Protein AF-A0A835PA91-F1 (afdb_monomer_lite)

InterPro domains:
  IPR025774 Picrinine-N-methytransferase-like [PS51581] (1-101)
  IPR029063 S-adenosyl-L-methionine-dependent methyltransferase superfamily [G3DSA:3.40.50.150] (9-99)
  IPR029063 S-adenosyl-L-methionine-dependent methyltransferase superfamily [SSF53335] (16-96)

Structure (mmCIF, N/CA/C/O backbone):
data_AF-A0A835PA91-F1
#
_entry.id   AF-A0A835PA91-F1
#
loop_
_atom_site.group_PDB
_atom_site.id
_atom_site.type_symbol
_atom_site.label_atom_id
_atom_site.label_alt_id
_atom_site.label_comp_id
_atom_site.label_asym_id
_atom_site.label_entity_id
_atom_site.label_seq_id
_atom_site.pdbx_PDB_ins_code
_atom_site.Cartn_x
_atom_site.Cartn_y
_atom_site.Cartn_z
_atom_site.occupancy
_atom_site.B_iso_or_equiv
_atom_site.auth_seq_id
_atom_site.auth_comp_id
_atom_site.auth_asym_id
_atom_site.auth_atom_id
_atom_site.pdbx_PDB_model_num
ATOM 1 N N . MET A 1 1 ? -21.878 -9.723 -39.344 1.00 37.56 1 MET A N 1
ATOM 2 C CA . MET A 1 1 ? -21.326 -8.740 -38.394 1.00 37.56 1 MET A CA 1
ATOM 3 C C . MET A 1 1 ? -20.934 -9.521 -37.154 1.00 37.56 1 MET A C 1
ATOM 5 O O . MET A 1 1 ? -21.771 -9.783 -36.303 1.00 37.56 1 MET A O 1
ATOM 9 N N . SER A 1 2 ? -19.718 -10.056 -37.177 1.00 42.12 2 SER A N 1
ATOM 10 C CA . SER A 1 2 ? -19.155 -10.921 -36.143 1.00 42.12 2 SER A CA 1
ATOM 11 C C . SER A 1 2 ? -18.629 -10.028 -35.028 1.00 42.12 2 SER A C 1
ATOM 13 O O . SER A 1 2 ? -17.826 -9.136 -35.285 1.00 42.12 2 SER A O 1
ATOM 15 N N . THR A 1 3 ? -19.110 -10.228 -33.809 1.00 46.56 3 THR A N 1
ATOM 16 C CA . THR A 1 3 ? -18.521 -9.632 -32.612 1.00 46.56 3 THR A CA 1
ATOM 17 C C . THR A 1 3 ? -17.212 -10.364 -32.328 1.00 46.56 3 THR A C 1
ATOM 19 O O . THR A 1 3 ? -17.227 -11.433 -31.720 1.00 46.56 3 THR A O 1
ATOM 22 N N . GLU A 1 4 ? -16.098 -9.840 -32.838 1.00 50.97 4 GLU A N 1
ATOM 23 C CA . GLU A 1 4 ? -14.770 -10.306 -32.441 1.00 50.97 4 GLU A CA 1
ATOM 24 C C . GLU A 1 4 ? -14.532 -9.985 -30.963 1.00 50.97 4 GLU A C 1
ATOM 26 O O . GLU A 1 4 ? -14.833 -8.904 -30.456 1.00 50.97 4 GLU A O 1
ATOM 31 N N . THR A 1 5 ? -14.041 -10.998 -30.267 1.00 54.34 5 THR A N 1
ATOM 32 C CA . THR A 1 5 ? -13.764 -11.060 -28.838 1.00 54.34 5 THR A CA 1
ATOM 33 C C . THR A 1 5 ? -12.558 -10.189 -28.492 1.00 54.34 5 THR A C 1
ATOM 35 O O . THR A 1 5 ? -11.425 -10.659 -28.488 1.00 54.34 5 THR A O 1
ATOM 38 N N . VAL A 1 6 ? -12.802 -8.914 -28.187 1.00 53.59 6 VAL A N 1
ATOM 39 C CA . VAL A 1 6 ? -11.778 -7.942 -27.744 1.00 53.59 6 VAL A CA 1
ATOM 40 C C . VAL A 1 6 ? -11.150 -8.319 -26.384 1.00 53.59 6 VAL A C 1
ATOM 42 O O . VAL A 1 6 ? -10.064 -7.859 -26.051 1.00 53.59 6 VAL A O 1
ATOM 45 N N . ASP A 1 7 ? -11.798 -9.190 -25.609 1.00 56.47 7 ASP A N 1
ATOM 46 C CA . ASP A 1 7 ? -11.429 -9.502 -24.219 1.00 56.47 7 ASP A CA 1
ATOM 47 C C . ASP A 1 7 ? -10.257 -10.502 -24.081 1.00 56.47 7 ASP A C 1
ATOM 49 O O . ASP A 1 7 ? -9.465 -10.411 -23.149 1.00 56.47 7 ASP A O 1
ATOM 53 N N . GLY A 1 8 ? -10.086 -11.432 -25.030 1.00 52.50 8 GLY A N 1
ATOM 54 C CA . GLY A 1 8 ? -9.035 -12.462 -24.948 1.00 52.50 8 GLY A CA 1
ATOM 55 C C . GLY A 1 8 ? -7.620 -11.888 -25.064 1.00 52.50 8 GLY A C 1
ATOM 56 O O . GLY A 1 8 ? -6.796 -12.070 -24.172 1.00 52.50 8 GLY A O 1
ATOM 57 N N . GLY A 1 9 ? -7.375 -11.099 -26.114 1.00 65.56 9 GLY A N 1
ATOM 58 C CA . GLY 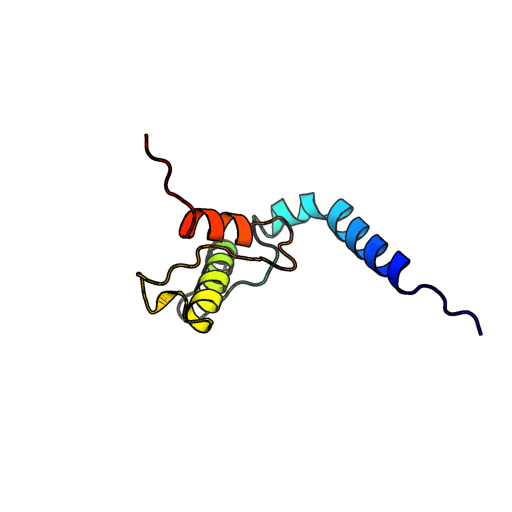A 1 9 ? -6.043 -10.555 -26.399 1.00 65.56 9 GLY A CA 1
ATOM 59 C C . GLY A 1 9 ? -5.585 -9.449 -25.442 1.00 65.56 9 GLY A C 1
ATOM 60 O O . GLY A 1 9 ? -4.386 -9.256 -25.260 1.00 65.56 9 GLY A O 1
ATOM 61 N N . LEU A 1 10 ? -6.513 -8.729 -24.799 1.00 69.62 10 LEU A N 1
ATOM 62 C CA . LEU A 1 10 ? -6.162 -7.721 -23.793 1.00 69.62 10 LEU A CA 1
ATOM 63 C C . LEU A 1 10 ? -5.650 -8.384 -22.509 1.00 69.62 10 LEU A C 1
ATOM 65 O O . LEU A 1 10 ? -4.621 -7.979 -21.975 1.00 69.62 10 LEU A O 1
ATOM 69 N N . ASN A 1 11 ? -6.359 -9.407 -22.027 1.00 69.81 11 ASN A N 1
ATOM 70 C CA . ASN A 1 11 ? -5.982 -10.127 -20.813 1.00 69.81 11 ASN A CA 1
ATOM 71 C C . ASN A 1 11 ? -4.675 -10.909 -21.009 1.00 69.81 11 ASN A C 1
ATOM 73 O O . ASN A 1 11 ? -3.824 -10.896 -20.122 1.00 69.81 11 ASN A O 1
ATOM 77 N N . GLU A 1 12 ? -4.485 -11.521 -22.182 1.00 67.44 12 GLU A N 1
ATOM 78 C CA . GLU A 1 12 ? -3.239 -12.204 -22.554 1.00 67.44 12 GLU A CA 1
ATOM 79 C C . GLU A 1 12 ? -2.056 -11.230 -22.642 1.00 67.44 12 GLU A C 1
ATOM 81 O O . GLU A 1 12 ? -1.016 -11.486 -22.043 1.00 67.44 12 GLU A O 1
ATOM 86 N N . GLY A 1 13 ? -2.230 -10.064 -23.275 1.00 66.38 13 GLY A N 1
ATOM 87 C CA . GLY A 1 13 ? -1.175 -9.047 -23.344 1.00 66.38 13 GLY A CA 1
ATOM 88 C C . GLY A 1 13 ? -0.820 -8.433 -21.984 1.00 66.38 13 GLY A C 1
ATOM 89 O O . GLY A 1 13 ? 0.341 -8.113 -21.732 1.00 66.38 13 GLY A O 1
ATOM 90 N N . ILE A 1 14 ? -1.798 -8.292 -21.079 1.00 65.50 14 ILE A N 1
ATOM 91 C CA . ILE A 1 14 ? -1.533 -7.897 -19.688 1.00 65.50 14 ILE A CA 1
ATOM 92 C C . ILE A 1 14 ? -0.715 -8.989 -18.988 1.00 65.50 14 ILE A C 1
ATOM 94 O O . ILE A 1 14 ? 0.275 -8.668 -18.336 1.00 65.50 14 ILE A O 1
ATOM 98 N N . ALA A 1 15 ? -1.096 -10.261 -19.130 1.00 68.88 15 ALA A N 1
ATOM 99 C CA . ALA A 1 15 ? -0.406 -11.378 -18.490 1.00 68.88 15 ALA A CA 1
ATOM 100 C C . ALA A 1 15 ? 1.053 -11.507 -18.956 1.00 68.88 15 ALA A C 1
ATOM 102 O O . ALA A 1 15 ? 1.949 -11.503 -18.114 1.00 68.88 15 ALA A O 1
ATOM 103 N N . GLU A 1 16 ? 1.304 -11.514 -20.270 1.00 69.19 16 GLU A N 1
ATOM 104 C CA . GLU A 1 16 ? 2.664 -11.580 -20.826 1.00 69.19 16 GLU A CA 1
ATOM 105 C C . GLU A 1 16 ? 3.533 -10.406 -20.358 1.00 69.19 16 GLU A C 1
ATOM 107 O O . GLU A 1 16 ? 4.685 -10.601 -19.969 1.00 69.19 16 GLU A O 1
ATOM 112 N N . PHE A 1 17 ? 2.974 -9.190 -20.307 1.00 63.06 17 PHE A N 1
ATOM 113 C CA . PHE A 1 17 ? 3.702 -8.026 -19.807 1.00 63.06 17 PHE A CA 1
ATOM 114 C C . PHE A 1 17 ? 4.155 -8.207 -18.352 1.00 63.06 17 PHE A C 1
ATOM 116 O O . PHE A 1 17 ? 5.296 -7.878 -18.038 1.00 63.06 17 PHE A O 1
ATOM 123 N N . TYR A 1 18 ? 3.313 -8.734 -17.456 1.00 58.12 18 TYR A N 1
ATOM 124 C CA . TYR A 1 18 ? 3.710 -8.991 -16.064 1.00 58.12 18 TYR A CA 1
ATOM 125 C C . TYR A 1 18 ? 4.695 -10.167 -15.941 1.00 58.12 18 TYR A C 1
ATOM 127 O O . TYR A 1 18 ? 5.655 -10.068 -15.169 1.00 58.12 18 TYR A O 1
ATOM 135 N N . ASP A 1 19 ? 4.497 -11.238 -16.713 1.00 63.38 19 ASP A N 1
ATOM 136 C CA . ASP A 1 19 ? 5.332 -12.442 -16.666 1.00 63.38 19 ASP A CA 1
ATOM 137 C C . ASP A 1 19 ? 6.768 -12.165 -17.132 1.00 63.38 19 ASP A C 1
ATOM 139 O O . ASP A 1 19 ? 7.720 -12.556 -16.455 1.00 63.38 19 ASP A O 1
ATOM 143 N N . GLU A 1 20 ? 6.955 -11.428 -18.230 1.00 62.72 20 GLU A N 1
ATOM 144 C CA . GLU A 1 20 ? 8.295 -11.162 -18.772 1.00 62.72 20 GLU A CA 1
ATOM 145 C C . GLU A 1 20 ? 9.083 -10.119 -17.973 1.00 62.72 20 GLU A C 1
ATOM 147 O O . GLU A 1 20 ? 10.316 -10.130 -17.957 1.00 62.72 20 GLU A O 1
ATOM 152 N N . SER A 1 21 ? 8.387 -9.187 -17.321 1.00 57.56 21 SER A N 1
ATOM 153 C CA . SER A 1 21 ? 9.021 -7.976 -16.804 1.00 57.56 21 SER A CA 1
ATOM 154 C C . SER A 1 21 ? 9.161 -7.939 -15.277 1.00 57.56 21 SER A C 1
ATOM 156 O O . SER A 1 21 ? 9.999 -7.195 -14.758 1.00 57.56 21 SER A O 1
ATOM 158 N N . SER A 1 22 ? 8.414 -8.775 -14.544 1.00 56.91 22 SER A N 1
ATOM 159 C CA . SER A 1 22 ? 8.375 -8.815 -13.070 1.00 56.91 22 SER A CA 1
ATOM 160 C C . SER A 1 22 ? 9.757 -8.878 -12.403 1.00 56.91 22 SER A C 1
ATOM 162 O O . SER A 1 22 ? 10.021 -8.101 -11.487 1.00 56.91 22 SER A O 1
ATOM 164 N N . GLY A 1 23 ? 10.680 -9.709 -12.900 1.00 59.12 23 GLY A N 1
ATOM 165 C CA . GLY A 1 23 ? 12.027 -9.840 -12.322 1.00 59.12 23 GLY A CA 1
ATOM 166 C C . GLY A 1 23 ? 12.915 -8.594 -12.481 1.00 59.12 23 GLY A C 1
ATOM 167 O O . GLY A 1 23 ? 13.712 -8.276 -11.598 1.00 59.12 23 GLY A O 1
ATOM 168 N N . VAL A 1 24 ? 12.765 -7.848 -13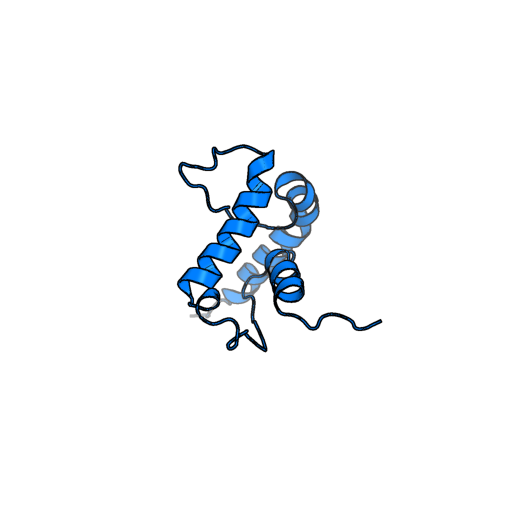.580 1.00 55.69 24 VAL A N 1
ATOM 169 C CA . VAL A 1 24 ? 13.473 -6.570 -13.793 1.00 55.69 24 VAL A CA 1
ATOM 170 C C . VAL A 1 24 ? 12.809 -5.446 -12.990 1.00 55.69 24 VAL A C 1
ATOM 172 O O . VAL A 1 24 ? 13.505 -4.593 -12.434 1.00 55.69 24 VAL A O 1
ATOM 175 N N . TRP A 1 25 ? 11.480 -5.456 -12.863 1.00 53.62 25 TRP A N 1
ATOM 176 C CA . TRP A 1 25 ? 10.756 -4.457 -12.075 1.00 53.62 25 TRP A CA 1
ATOM 177 C C . TRP A 1 25 ? 10.981 -4.596 -10.570 1.00 53.62 25 TRP A C 1
ATOM 179 O O . TRP A 1 25 ? 11.129 -3.575 -9.902 1.00 53.62 25 TRP A O 1
ATOM 189 N N . GLU A 1 26 ? 11.110 -5.809 -10.031 1.00 56.38 26 GLU A N 1
ATOM 190 C CA . GLU A 1 26 ? 11.499 -6.011 -8.626 1.00 56.38 26 GLU A CA 1
ATOM 191 C C . GLU A 1 26 ? 12.870 -5.387 -8.318 1.00 56.38 26 GLU A C 1
ATOM 193 O O . GLU A 1 26 ? 13.064 -4.773 -7.264 1.00 56.38 26 GLU A O 1
ATOM 198 N N . TYR A 1 27 ? 13.814 -5.484 -9.260 1.00 53.50 27 TYR A N 1
ATOM 199 C CA . TYR A 1 27 ? 15.156 -4.922 -9.111 1.00 53.50 27 TYR A CA 1
ATOM 200 C C . TYR A 1 27 ? 15.177 -3.385 -9.206 1.00 53.50 27 TYR A C 1
ATOM 202 O O . TYR A 1 27 ? 15.896 -2.739 -8.441 1.00 53.50 27 TYR A O 1
ATOM 210 N N . ILE A 1 28 ? 14.385 -2.787 -10.110 1.00 53.66 28 ILE A N 1
ATOM 211 C CA . ILE A 1 28 ? 14.402 -1.334 -10.378 1.00 53.66 28 ILE A CA 1
ATOM 212 C C . ILE A 1 28 ? 13.402 -0.553 -9.503 1.00 53.66 28 ILE A C 1
ATOM 214 O O . ILE A 1 28 ? 13.747 0.518 -9.003 1.00 53.66 28 ILE A O 1
ATOM 218 N N . TRP A 1 29 ? 12.181 -1.056 -9.300 1.00 54.09 29 TRP A N 1
ATOM 219 C CA . TRP A 1 29 ? 11.094 -0.362 -8.583 1.00 54.09 29 TRP A CA 1
ATOM 220 C C . TRP A 1 29 ? 10.900 -0.848 -7.137 1.00 54.09 29 TRP A C 1
ATOM 222 O O . TRP A 1 29 ? 10.292 -0.146 -6.329 1.00 54.09 29 TRP A O 1
ATOM 232 N N . GLY A 1 30 ? 11.478 -1.994 -6.760 1.00 61.00 30 GLY A N 1
ATOM 233 C CA . GLY A 1 30 ? 11.282 -2.601 -5.440 1.00 61.00 30 GLY A CA 1
ATOM 234 C C . GLY A 1 30 ? 9.898 -3.240 -5.289 1.00 61.00 30 GLY A C 1
ATOM 235 O O . GLY A 1 30 ? 9.262 -3.602 -6.270 1.00 61.00 30 GLY A O 1
ATOM 236 N N . ASP A 1 31 ? 9.417 -3.381 -4.052 1.00 60.69 31 ASP A N 1
ATOM 237 C CA . ASP A 1 31 ? 8.182 -4.115 -3.726 1.00 60.69 31 ASP A CA 1
ATOM 238 C C . ASP A 1 31 ? 6.885 -3.521 -4.308 1.00 60.69 31 ASP A C 1
ATOM 240 O O . ASP A 1 31 ? 5.848 -4.187 -4.296 1.00 60.69 31 ASP A O 1
ATOM 244 N N . HIS A 1 32 ? 6.909 -2.274 -4.780 1.00 60.78 32 HIS A N 1
ATOM 245 C CA . HIS A 1 32 ? 5.726 -1.531 -5.201 1.00 60.78 32 HIS A CA 1
ATOM 246 C C . HIS A 1 32 ? 5.865 -1.092 -6.662 1.00 60.78 32 HIS A C 1
ATOM 248 O O . HIS A 1 32 ? 6.839 -0.447 -7.036 1.00 60.78 32 HIS A O 1
ATOM 254 N N . MET A 1 33 ? 4.862 -1.388 -7.490 1.00 64.44 33 MET A N 1
ATOM 255 C CA . MET A 1 33 ? 4.821 -0.968 -8.898 1.00 64.44 33 MET A CA 1
ATOM 256 C C . MET A 1 33 ? 3.857 0.207 -9.103 1.00 64.44 33 MET A C 1
ATOM 258 O O . MET A 1 33 ? 2.930 0.148 -9.902 1.00 64.44 33 MET A O 1
ATOM 262 N N . HIS A 1 34 ? 4.037 1.272 -8.320 1.00 76.81 34 HIS A N 1
ATOM 263 C CA . HIS A 1 34 ? 3.282 2.519 -8.450 1.00 76.81 34 HIS A CA 1
ATOM 264 C C . HIS A 1 34 ? 4.157 3.727 -8.098 1.00 76.81 34 HIS A C 1
ATOM 266 O O . HIS A 1 34 ? 5.196 3.590 -7.447 1.00 76.81 34 HIS A O 1
ATOM 272 N N . HIS A 1 35 ? 3.743 4.924 -8.524 1.00 82.19 35 HIS A N 1
ATOM 273 C CA . HIS A 1 35 ? 4.429 6.159 -8.148 1.00 82.19 35 HIS A CA 1
ATOM 274 C C . HIS A 1 35 ? 4.364 6.397 -6.634 1.00 82.19 35 HIS A C 1
ATOM 276 O O . HIS A 1 35 ? 3.409 6.006 -5.954 1.00 82.19 35 HIS A O 1
ATOM 282 N N . GLY A 1 36 ? 5.399 7.048 -6.109 1.00 85.31 36 GLY A N 1
ATOM 283 C CA . GLY A 1 36 ? 5.437 7.510 -4.730 1.00 85.31 36 GLY A CA 1
ATOM 284 C C . GLY A 1 36 ? 4.781 8.876 -4.540 1.00 85.31 36 GLY A C 1
ATOM 285 O O . GLY A 1 36 ? 4.605 9.635 -5.491 1.00 85.31 36 GLY A O 1
ATOM 286 N N . PHE A 1 37 ? 4.436 9.196 -3.296 1.00 86.56 37 PHE A N 1
ATOM 287 C CA . PHE A 1 37 ? 4.039 10.537 -2.887 1.00 86.56 37 PHE A CA 1
ATOM 288 C C . PHE A 1 37 ? 5.297 11.328 -2.531 1.00 86.56 37 PHE A C 1
ATOM 290 O O . PHE A 1 37 ? 6.019 10.950 -1.610 1.00 86.56 37 PHE A O 1
ATOM 297 N N . TYR A 1 38 ? 5.561 12.400 -3.271 1.00 84.19 38 TYR A N 1
ATOM 298 C CA . TYR A 1 38 ? 6.681 13.312 -3.058 1.00 84.19 38 TYR A CA 1
ATOM 299 C C . TYR A 1 38 ? 6.114 14.677 -2.691 1.00 84.19 38 TYR A C 1
ATOM 301 O O . TYR A 1 38 ? 5.211 15.163 -3.366 1.00 84.19 38 TYR A O 1
ATOM 309 N N . ASP A 1 39 ? 6.635 15.283 -1.634 1.00 75.44 39 ASP A N 1
ATOM 310 C CA . ASP A 1 39 ? 6.254 16.628 -1.214 1.00 75.44 39 ASP A CA 1
ATOM 311 C C . ASP A 1 39 ? 7.525 17.467 -1.037 1.00 75.44 39 ASP A C 1
ATOM 313 O O . ASP A 1 39 ? 8.640 16.952 -1.156 1.00 75.44 39 ASP A O 1
ATOM 317 N N . GLU A 1 40 ? 7.362 18.761 -0.771 1.00 71.75 40 GLU A N 1
ATOM 318 C CA . GLU A 1 40 ? 8.476 19.707 -0.649 1.00 71.75 40 GLU A CA 1
ATOM 319 C C . GLU A 1 40 ? 9.473 19.349 0.469 1.00 71.75 40 GLU A C 1
ATOM 321 O O . GLU A 1 40 ? 10.630 19.764 0.416 1.00 71.75 40 GLU A O 1
ATOM 326 N N . VAL A 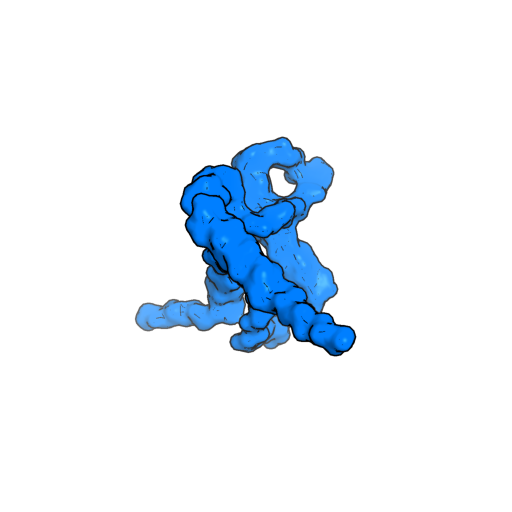1 41 ? 9.056 18.555 1.462 1.00 72.50 41 VAL A N 1
ATOM 327 C CA . VAL A 1 41 ? 9.889 18.108 2.588 1.00 72.50 41 VAL A CA 1
ATOM 328 C C . VAL A 1 41 ? 10.753 16.901 2.203 1.00 72.50 41 VAL A C 1
ATOM 330 O O . VAL A 1 41 ? 11.813 16.693 2.794 1.00 72.50 41 VAL A O 1
ATOM 333 N N . PHE A 1 42 ? 10.348 16.120 1.197 1.00 66.62 42 PHE A N 1
ATOM 334 C CA . PHE A 1 42 ? 11.049 14.907 0.768 1.00 66.62 42 PHE A CA 1
ATOM 335 C C . PHE A 1 42 ? 11.509 15.009 -0.697 1.00 66.62 42 PHE A C 1
ATOM 337 O O . PHE A 1 42 ? 10.766 14.601 -1.600 1.00 66.62 42 PHE A O 1
ATOM 344 N N . PRO A 1 43 ? 12.732 15.521 -0.954 1.00 63.97 43 PRO A N 1
ATOM 345 C CA . PRO A 1 43 ? 13.265 15.652 -2.306 1.00 63.97 43 PRO A CA 1
ATOM 346 C C . PRO A 1 43 ? 13.341 14.296 -3.021 1.00 63.97 43 PRO A C 1
ATOM 348 O O . PRO A 1 43 ? 13.576 13.253 -2.413 1.00 63.97 43 PRO A O 1
ATOM 351 N N . ALA A 1 44 ? 13.133 14.300 -4.338 1.00 67.25 44 ALA A N 1
ATOM 352 C CA . ALA A 1 44 ? 13.113 13.077 -5.131 1.00 67.25 44 ALA A CA 1
ATOM 353 C C . ALA A 1 44 ? 14.523 12.464 -5.243 1.00 67.25 44 ALA A C 1
ATOM 355 O O . ALA A 1 44 ? 15.348 12.909 -6.039 1.00 67.25 44 ALA A O 1
ATOM 356 N N . SER A 1 45 ? 14.788 11.417 -4.460 1.00 69.88 45 SER A N 1
ATOM 357 C CA . SER A 1 45 ? 15.971 10.559 -4.586 1.00 69.88 45 SER A CA 1
ATOM 358 C C . SER A 1 45 ? 15.569 9.088 -4.771 1.00 69.88 45 SER A C 1
ATOM 360 O O . SER A 1 45 ? 14.444 8.695 -4.456 1.00 69.88 45 SER A O 1
ATOM 362 N N . ILE A 1 46 ? 16.484 8.249 -5.279 1.00 64.44 46 ILE A N 1
ATOM 363 C CA . ILE A 1 46 ? 16.246 6.796 -5.422 1.00 64.44 46 ILE A CA 1
ATOM 364 C C . ILE A 1 46 ? 16.038 6.143 -4.049 1.00 64.44 46 ILE A C 1
ATOM 366 O O . ILE A 1 46 ? 15.155 5.301 -3.896 1.00 64.44 46 ILE A O 1
ATOM 370 N N . ALA A 1 47 ? 16.809 6.554 -3.037 1.00 66.06 47 ALA A N 1
ATOM 371 C CA . ALA A 1 47 ? 16.636 6.072 -1.667 1.00 66.06 47 ALA A CA 1
ATOM 372 C C . ALA A 1 47 ? 15.249 6.449 -1.113 1.00 66.06 47 ALA A C 1
ATOM 374 O O . ALA A 1 47 ? 14.598 5.635 -0.457 1.00 66.06 47 ALA A O 1
ATOM 375 N N . ASP A 1 48 ? 14.761 7.640 -1.465 1.00 77.81 48 ASP A N 1
ATOM 376 C CA . ASP A 1 48 ? 13.447 8.132 -1.056 1.00 77.81 48 ASP A CA 1
ATOM 377 C C . ASP A 1 48 ? 12.292 7.552 -1.876 1.00 77.81 48 ASP A C 1
ATOM 379 O O . ASP A 1 48 ? 11.144 7.659 -1.448 1.00 77.81 48 ASP A O 1
ATOM 383 N N . HIS A 1 49 ? 12.548 6.901 -3.017 1.00 79.56 49 HIS A N 1
ATOM 384 C CA . HIS A 1 49 ? 11.494 6.346 -3.872 1.00 79.56 49 HIS A CA 1
ATOM 385 C C . HIS A 1 49 ? 10.655 5.293 -3.141 1.00 79.56 49 HIS A C 1
ATOM 387 O O . HIS A 1 49 ? 9.430 5.402 -3.103 1.00 79.56 49 HIS A O 1
ATOM 393 N N . ARG A 1 50 ? 11.297 4.335 -2.460 1.00 80.19 50 ARG A N 1
ATOM 394 C CA . ARG A 1 50 ? 10.584 3.311 -1.673 1.00 80.19 50 ARG A CA 1
ATOM 395 C C . ARG A 1 50 ? 9.766 3.935 -0.542 1.00 80.19 50 ARG A C 1
ATOM 397 O O . ARG A 1 50 ? 8.615 3.569 -0.320 1.00 80.19 50 ARG A O 1
ATOM 404 N N . ALA A 1 51 ? 10.337 4.914 0.160 1.00 85.12 51 ALA A N 1
ATOM 405 C CA . ALA A 1 51 ? 9.626 5.634 1.212 1.00 85.12 51 ALA A CA 1
ATOM 406 C C . ALA A 1 51 ? 8.442 6.436 0.648 1.00 85.12 51 ALA A C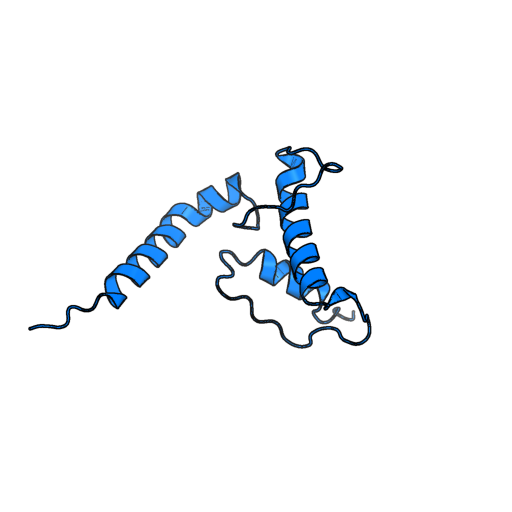 1
ATOM 408 O O . ALA A 1 51 ? 7.378 6.483 1.261 1.00 85.12 51 ALA A O 1
ATOM 409 N N . ALA A 1 52 ? 8.595 7.033 -0.534 1.00 87.81 52 ALA A N 1
ATOM 410 C CA . ALA A 1 52 ? 7.534 7.736 -1.240 1.00 87.81 52 ALA A CA 1
ATOM 411 C C . ALA A 1 52 ? 6.392 6.787 -1.640 1.00 87.81 52 ALA A C 1
ATOM 413 O O . ALA A 1 52 ? 5.227 7.153 -1.504 1.00 87.81 52 ALA A O 1
ATOM 414 N N . GLN A 1 53 ? 6.686 5.557 -2.070 1.00 88.88 53 GLN A N 1
ATOM 415 C CA . GLN A 1 53 ? 5.662 4.545 -2.363 1.00 88.88 53 GLN A CA 1
ATOM 416 C C . GLN A 1 53 ? 4.856 4.177 -1.113 1.00 88.88 53 GLN A C 1
ATOM 418 O O . GLN A 1 53 ? 3.627 4.212 -1.140 1.00 88.88 53 GLN A O 1
ATOM 423 N N . ILE A 1 54 ? 5.519 3.939 0.022 1.00 90.69 54 ILE A N 1
ATOM 424 C CA . ILE A 1 54 ? 4.814 3.721 1.293 1.00 90.69 54 ILE A CA 1
ATOM 425 C C . ILE A 1 54 ? 3.978 4.945 1.687 1.00 90.69 54 ILE A C 1
ATOM 427 O O . ILE A 1 54 ? 2.819 4.798 2.072 1.00 90.69 54 ILE A O 1
ATOM 431 N N . ARG A 1 55 ? 4.521 6.161 1.543 1.00 91.88 55 ARG A N 1
ATOM 432 C CA . ARG A 1 55 ? 3.773 7.398 1.813 1.00 91.88 55 ARG A CA 1
ATOM 433 C C . ARG A 1 55 ? 2.537 7.530 0.933 1.00 91.88 55 ARG A C 1
ATOM 435 O O . ARG A 1 55 ? 1.515 7.976 1.433 1.00 91.88 55 ARG A O 1
ATOM 442 N N . MET A 1 56 ? 2.591 7.110 -0.329 1.00 93.50 56 MET A N 1
ATOM 443 C CA . MET A 1 56 ? 1.411 7.113 -1.197 1.00 93.50 56 MET A CA 1
ATOM 444 C C . MET A 1 56 ? 0.287 6.245 -0.621 1.00 93.50 56 MET A C 1
ATOM 446 O O . MET A 1 56 ? -0.863 6.680 -0.586 1.00 93.50 56 MET A O 1
ATOM 450 N N . ILE A 1 57 ? 0.616 5.061 -0.092 1.00 93.25 57 ILE A N 1
ATOM 451 C CA . ILE A 1 57 ? -0.371 4.198 0.573 1.00 93.25 57 ILE A CA 1
ATOM 452 C C . ILE A 1 57 ? -0.956 4.903 1.805 1.00 93.25 57 ILE A C 1
ATOM 454 O O . ILE A 1 57 ? -2.171 4.906 1.994 1.00 93.25 57 ILE A O 1
ATOM 458 N N . GLU A 1 58 ? -0.118 5.550 2.617 1.00 93.56 58 GLU A N 1
ATOM 459 C CA . GLU A 1 58 ? -0.574 6.311 3.789 1.00 93.56 58 GLU A CA 1
ATOM 460 C C . GLU A 1 58 ? -1.489 7.482 3.418 1.00 93.56 58 GLU A C 1
ATOM 462 O O . GLU A 1 58 ? -2.506 7.694 4.077 1.00 93.56 58 GLU A O 1
ATOM 467 N N . GLN A 1 59 ? -1.174 8.211 2.346 1.00 93.19 59 GLN A N 1
ATOM 468 C CA . GLN A 1 59 ? -2.016 9.303 1.859 1.00 93.19 59 GLN A CA 1
ATOM 469 C C . GLN A 1 59 ? -3.357 8.789 1.336 1.00 93.19 59 GLN A C 1
ATOM 471 O O . GLN A 1 59 ? -4.387 9.383 1.641 1.00 93.19 59 GLN A O 1
ATOM 476 N N . ALA A 1 60 ? -3.381 7.657 0.628 1.00 93.19 60 ALA A N 1
ATOM 477 C CA . ALA A 1 60 ? -4.628 7.034 0.192 1.00 93.19 60 ALA A CA 1
ATOM 478 C C . ALA A 1 60 ? -5.501 6.589 1.383 1.00 93.19 60 ALA A C 1
ATOM 480 O O . ALA A 1 60 ? -6.710 6.819 1.385 1.00 93.19 60 ALA A O 1
ATOM 481 N N . LEU A 1 61 ? -4.895 6.006 2.425 1.00 92.56 61 LEU A N 1
ATOM 482 C CA . LEU A 1 61 ? -5.596 5.637 3.662 1.00 92.56 61 LEU A CA 1
ATOM 483 C C . LEU A 1 61 ? -6.137 6.865 4.406 1.00 92.56 61 LEU A C 1
ATOM 485 O O . LEU A 1 61 ? -7.264 6.831 4.899 1.00 92.56 61 LEU A O 1
ATOM 489 N N . SER A 1 62 ? -5.343 7.936 4.475 1.00 92.12 62 SER A N 1
ATOM 490 C CA . SER A 1 62 ? -5.741 9.221 5.058 1.00 92.12 62 SER A CA 1
ATOM 491 C C . SER A 1 62 ? -6.920 9.830 4.299 1.00 92.12 62 SER A C 1
ATOM 493 O O . SER A 1 62 ? -7.946 10.143 4.890 1.00 92.12 62 SER A O 1
ATOM 495 N N . PHE A 1 63 ? -6.826 9.899 2.969 1.00 92.19 63 PHE A N 1
ATOM 496 C CA . PHE A 1 63 ? -7.891 10.398 2.100 1.00 92.19 63 PHE A CA 1
ATOM 497 C C . PHE A 1 63 ? -9.197 9.608 2.261 1.00 92.19 63 PHE A C 1
ATOM 499 O O . PHE A 1 63 ? -10.282 10.183 2.250 1.00 92.19 63 PHE A O 1
ATOM 506 N N . ALA A 1 64 ? -9.100 8.293 2.460 1.00 89.81 64 ALA A N 1
ATOM 507 C CA . ALA A 1 64 ? -10.246 7.431 2.731 1.00 89.81 64 ALA A CA 1
ATOM 508 C C . ALA A 1 64 ? -10.789 7.538 4.176 1.00 89.81 64 ALA A C 1
ATOM 510 O O . ALA A 1 64 ? -11.717 6.807 4.525 1.00 89.81 64 ALA A O 1
ATOM 511 N N . GLY A 1 65 ? -10.211 8.393 5.030 1.00 90.12 65 GLY A N 1
ATOM 512 C CA . GLY A 1 65 ? -10.595 8.571 6.436 1.00 90.12 65 GLY A CA 1
ATOM 513 C C . GLY A 1 65 ? -10.271 7.369 7.331 1.00 90.12 65 GLY A C 1
ATOM 514 O O . GLY A 1 65 ? -10.779 7.249 8.444 1.00 90.12 65 GLY A O 1
ATOM 515 N N . VAL A 1 66 ? -9.434 6.437 6.860 1.00 89.38 66 VAL A N 1
ATOM 516 C CA . VAL A 1 66 ? -9.097 5.205 7.596 1.00 89.38 66 VAL A CA 1
ATOM 517 C C . VAL A 1 66 ? -8.213 5.502 8.809 1.00 89.38 66 VAL A C 1
ATOM 519 O O . VAL A 1 66 ? -8.217 4.746 9.782 1.00 89.38 66 VAL A O 1
ATOM 522 N N . LEU A 1 67 ? -7.442 6.589 8.757 1.00 84.50 67 LEU A N 1
ATOM 523 C CA . LEU A 1 67 ? -6.501 6.969 9.812 1.00 84.50 67 LEU A CA 1
ATOM 524 C C . LEU A 1 67 ? -7.127 7.857 10.901 1.00 84.50 67 LEU A C 1
ATOM 526 O O . LEU A 1 67 ? -6.497 8.050 11.940 1.00 84.50 67 LEU A O 1
ATOM 530 N N . ASP A 1 68 ? -8.356 8.339 10.700 1.00 87.56 68 ASP A N 1
ATOM 531 C CA . ASP A 1 68 ? -8.999 9.329 11.576 1.00 87.56 68 ASP A CA 1
ATOM 532 C C . ASP A 1 68 ? -9.467 8.735 12.913 1.00 87.56 68 ASP A C 1
ATOM 534 O O . ASP A 1 68 ? -9.504 9.426 13.931 1.00 87.56 68 ASP A O 1
ATOM 538 N N . ASP A 1 69 ? -9.825 7.445 12.927 1.00 83.25 69 ASP A N 1
ATOM 539 C CA . ASP A 1 69 ? -10.336 6.752 14.111 1.00 83.25 69 ASP A CA 1
ATOM 540 C C . ASP A 1 69 ? -9.618 5.404 14.326 1.00 83.25 69 ASP A C 1
ATOM 542 O O . ASP A 1 69 ? -9.881 4.425 13.615 1.00 83.25 69 ASP A O 1
ATOM 546 N N . PRO A 1 70 ? -8.745 5.289 15.347 1.00 76.12 70 PRO A N 1
ATOM 547 C CA . PRO A 1 70 ? -7.988 4.069 15.612 1.00 76.12 70 PRO A CA 1
ATOM 548 C C . PRO A 1 70 ? -8.859 2.876 16.038 1.00 76.12 70 PRO A C 1
ATOM 550 O O . PRO A 1 70 ? -8.364 1.743 16.031 1.00 76.12 70 PRO A O 1
ATOM 553 N N . LEU A 1 71 ? -10.131 3.094 16.395 1.00 80.50 71 LEU A N 1
ATOM 554 C CA . LEU A 1 71 ? -11.095 2.039 16.718 1.00 80.50 71 LEU A CA 1
ATOM 555 C C . LEU A 1 71 ? -11.819 1.500 15.474 1.00 80.50 71 LEU A C 1
ATOM 557 O O . LEU A 1 71 ? -12.376 0.402 15.525 1.00 80.50 71 LEU A O 1
ATOM 561 N N . LYS A 1 72 ? -11.773 2.210 14.339 1.00 81.31 72 LYS A N 1
ATOM 562 C CA . LYS A 1 72 ? -12.435 1.832 13.076 1.00 81.31 72 LYS A CA 1
ATOM 563 C C . LYS A 1 72 ? -11.470 1.247 12.049 1.00 81.31 72 LYS A C 1
ATOM 565 O O . LYS A 1 72 ? -11.554 1.522 10.855 1.00 81.31 72 LYS A O 1
ATOM 570 N N . LYS A 1 73 ? -10.558 0.385 12.499 1.00 84.69 73 LYS A N 1
ATOM 571 C CA . LYS A 1 73 ? -9.633 -0.293 11.585 1.00 84.69 73 LYS A CA 1
ATOM 572 C C . LYS A 1 73 ? -10.384 -1.221 10.620 1.00 84.69 73 LYS A C 1
ATOM 574 O O . LYS A 1 73 ? -11.287 -1.948 11.053 1.00 84.69 73 LYS A O 1
ATOM 579 N N . PRO A 1 74 ? -9.995 -1.256 9.335 1.00 88.75 74 PRO A N 1
ATOM 580 C CA . PRO A 1 74 ? -10.605 -2.148 8.363 1.00 88.75 74 PRO A CA 1
ATOM 581 C C . PRO A 1 74 ? -10.348 -3.604 8.757 1.00 88.75 74 PRO A C 1
ATOM 583 O O . PRO A 1 74 ? -9.216 -4.014 8.995 1.00 88.75 74 PRO A O 1
ATOM 586 N N . LYS A 1 75 ? -11.419 -4.402 8.813 1.00 87.88 75 LYS A N 1
ATOM 587 C CA . LYS A 1 75 ? -11.325 -5.849 9.075 1.00 87.88 75 LYS A CA 1
ATOM 588 C C . LYS A 1 75 ? -10.945 -6.648 7.829 1.00 87.88 75 LYS A C 1
ATOM 590 O O . LYS A 1 75 ? -10.411 -7.744 7.941 1.00 87.88 75 LYS A O 1
ATOM 595 N N . ARG A 1 76 ? -11.291 -6.127 6.650 1.00 89.69 76 ARG A N 1
ATOM 596 C CA . ARG A 1 76 ? -11.020 -6.716 5.335 1.00 89.69 76 ARG A CA 1
ATOM 597 C C . ARG A 1 76 ? -10.694 -5.590 4.366 1.00 89.69 76 ARG A C 1
ATOM 599 O O . ARG A 1 76 ? -11.334 -4.544 4.427 1.00 89.69 76 ARG A O 1
ATOM 606 N N . ILE A 1 77 ? -9.721 -5.826 3.498 1.00 91.12 77 ILE A N 1
ATOM 607 C CA . ILE A 1 77 ? -9.267 -4.888 2.472 1.00 91.12 77 ILE A CA 1
ATOM 608 C C . ILE A 1 77 ? -9.203 -5.658 1.154 1.00 91.12 77 ILE A C 1
ATOM 610 O O . ILE A 1 77 ? -8.795 -6.819 1.148 1.00 91.12 77 ILE A O 1
ATOM 614 N N . VAL A 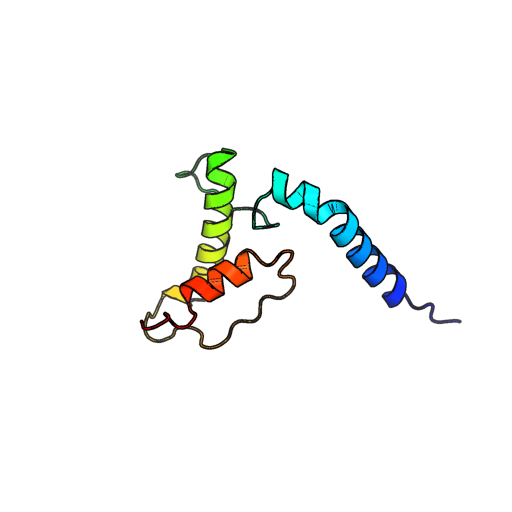1 78 ? -9.626 -5.020 0.065 1.00 93.19 78 VAL A N 1
ATOM 615 C CA . VAL A 1 78 ? -9.461 -5.525 -1.301 1.00 93.19 78 VAL A CA 1
ATOM 616 C C . VAL A 1 78 ? -8.526 -4.566 -2.026 1.00 93.19 78 VAL A C 1
ATOM 618 O O . VAL A 1 78 ? -8.792 -3.367 -2.057 1.00 93.19 78 VAL A O 1
ATOM 621 N N . ASP A 1 79 ? -7.438 -5.097 -2.573 1.00 91.19 79 ASP A N 1
ATOM 622 C CA . ASP A 1 79 ? -6.438 -4.355 -3.341 1.00 91.19 79 ASP A CA 1
ATOM 623 C C . ASP A 1 79 ? -6.591 -4.731 -4.823 1.00 91.19 79 ASP A C 1
ATOM 625 O O . ASP A 1 79 ? -6.166 -5.806 -5.252 1.00 91.19 79 ASP A O 1
ATOM 629 N N . VAL A 1 80 ? -7.322 -3.906 -5.579 1.00 91.56 80 VAL A N 1
ATOM 630 C CA . VAL A 1 80 ? -7.645 -4.172 -6.990 1.00 91.56 80 VAL A CA 1
ATOM 631 C C . VAL A 1 80 ? -6.486 -3.699 -7.859 1.00 91.56 80 VAL A C 1
ATOM 633 O O . VAL A 1 80 ? -6.174 -2.513 -7.871 1.00 91.56 80 VAL A O 1
ATOM 636 N N . GLY A 1 81 ? -5.875 -4.619 -8.609 1.00 84.44 81 GLY A N 1
ATOM 637 C CA . GLY A 1 81 ? -4.653 -4.321 -9.360 1.00 84.44 81 GLY A CA 1
ATOM 638 C C . GLY A 1 81 ? -3.420 -4.274 -8.457 1.00 84.44 81 GLY A C 1
ATOM 639 O O . GLY A 1 81 ? -2.593 -3.378 -8.582 1.00 84.44 81 GLY A O 1
ATOM 640 N N . CYS A 1 82 ? -3.289 -5.243 -7.547 1.00 82.94 82 CYS A N 1
ATOM 641 C CA . CYS A 1 82 ? -2.248 -5.274 -6.516 1.00 82.94 82 CYS A CA 1
ATOM 642 C C . CYS A 1 82 ? -0.804 -5.427 -7.040 1.00 82.94 82 CYS A C 1
ATOM 644 O O . CYS A 1 82 ? 0.140 -5.395 -6.245 1.00 82.94 82 CYS A O 1
ATOM 646 N N . GLY A 1 83 ? -0.609 -5.599 -8.353 1.00 83.88 83 GLY A N 1
ATOM 647 C CA . GLY A 1 83 ? 0.694 -5.853 -8.967 1.00 83.88 83 GLY A CA 1
ATOM 648 C C . GLY A 1 83 ? 1.394 -7.041 -8.302 1.00 83.88 83 GLY A C 1
ATOM 649 O O . GLY A 1 83 ? 0.778 -8.073 -8.053 1.00 83.88 83 GLY A O 1
ATOM 650 N N . ILE A 1 84 ? 2.665 -6.868 -7.927 1.00 82.88 84 ILE A N 1
ATOM 651 C CA . ILE A 1 84 ? 3.442 -7.878 -7.180 1.00 82.88 84 ILE A CA 1
ATOM 652 C C . ILE A 1 84 ? 3.099 -7.943 -5.675 1.00 82.88 84 ILE A C 1
ATOM 654 O O . ILE A 1 84 ? 3.754 -8.641 -4.898 1.00 82.88 84 ILE A O 1
ATOM 658 N N . GLY A 1 85 ? 2.094 -7.188 -5.221 1.00 84.94 85 GLY A N 1
ATOM 659 C CA . GLY A 1 85 ? 1.523 -7.289 -3.878 1.00 84.94 85 GLY A CA 1
ATOM 660 C C . GLY A 1 85 ? 2.206 -6.469 -2.782 1.00 84.94 85 GLY A C 1
ATOM 661 O O . GLY A 1 85 ? 1.940 -6.721 -1.607 1.00 84.94 85 GLY A O 1
ATOM 662 N N . GLY A 1 86 ? 3.065 -5.495 -3.099 1.00 87.56 86 GLY A N 1
ATOM 663 C CA . GLY A 1 86 ? 3.713 -4.649 -2.084 1.00 87.56 86 GLY A CA 1
ATOM 664 C C . GLY A 1 86 ? 2.724 -3.900 -1.190 1.00 87.56 86 GLY A C 1
ATOM 665 O O . GLY A 1 86 ? 2.817 -3.961 0.039 1.00 87.56 86 GLY A O 1
ATOM 666 N N . SER A 1 87 ? 1.728 -3.238 -1.789 1.00 91.12 87 SER A N 1
ATOM 667 C CA . SER A 1 87 ? 0.639 -2.558 -1.069 1.00 91.12 87 SER A CA 1
ATOM 668 C C . SER A 1 87 ? -0.153 -3.538 -0.209 1.00 91.12 87 SER A C 1
ATOM 670 O O . SER A 1 87 ? -0.356 -3.299 0.981 1.00 91.12 87 SER A O 1
ATOM 672 N N . SER A 1 88 ? -0.511 -4.689 -0.773 1.00 91.75 88 SER A N 1
ATOM 673 C CA . SER A 1 88 ? -1.208 -5.762 -0.064 1.00 91.75 88 SER A CA 1
ATOM 674 C C . SER A 1 88 ? -0.430 -6.261 1.164 1.00 91.75 88 SER A C 1
ATOM 676 O O . SER A 1 88 ? -0.996 -6.334 2.257 1.00 91.75 88 SER A O 1
ATOM 678 N N . ARG A 1 89 ? 0.877 -6.544 1.038 1.00 90.81 89 ARG A N 1
ATOM 679 C CA . ARG A 1 89 ? 1.738 -6.956 2.166 1.00 90.81 89 ARG A CA 1
ATOM 680 C C . ARG A 1 89 ? 1.848 -5.862 3.224 1.00 90.81 89 ARG A C 1
ATOM 682 O O . ARG A 1 89 ? 1.763 -6.154 4.419 1.00 90.81 89 ARG A O 1
ATOM 689 N N . TYR A 1 90 ? 2.004 -4.609 2.798 1.00 92.44 90 TYR A N 1
ATOM 690 C CA . TYR A 1 90 ? 2.046 -3.465 3.703 1.00 92.44 90 TYR A CA 1
ATOM 691 C C . TYR A 1 90 ? 0.754 -3.348 4.527 1.00 92.44 90 TYR A C 1
ATOM 693 O O . TYR A 1 90 ? 0.799 -3.281 5.758 1.00 92.44 90 TYR A O 1
ATOM 701 N N . LEU A 1 91 ? -0.402 -3.404 3.862 1.00 92.88 91 LEU A N 1
ATOM 702 C CA . LEU A 1 91 ? -1.721 -3.310 4.490 1.00 92.88 91 LEU A CA 1
ATOM 703 C C . LEU A 1 91 ? -1.993 -4.497 5.423 1.00 92.88 91 LEU A C 1
ATOM 705 O O . LEU A 1 91 ? -2.476 -4.298 6.539 1.00 92.88 91 LEU A O 1
ATOM 709 N N . ALA A 1 92 ? -1.610 -5.712 5.022 1.00 91.94 92 ALA A N 1
ATOM 710 C CA . ALA A 1 92 ? -1.702 -6.900 5.864 1.00 91.94 92 ALA A CA 1
ATOM 711 C C . ALA A 1 92 ? -0.833 -6.779 7.124 1.00 91.94 92 ALA A C 1
ATOM 713 O O . ALA A 1 92 ? -1.290 -7.100 8.216 1.00 91.94 92 ALA A O 1
ATOM 714 N N . LYS A 1 93 ? 0.392 -6.250 7.022 1.00 91.06 93 LYS A N 1
ATOM 715 C CA . LYS A 1 93 ? 1.252 -6.007 8.192 1.00 91.06 93 LYS A CA 1
ATOM 716 C C . LYS A 1 93 ? 0.690 -4.919 9.113 1.00 91.06 93 LYS A C 1
ATOM 718 O O . LYS A 1 93 ? 0.830 -5.010 10.332 1.00 91.06 93 LYS A O 1
ATOM 723 N N . LYS A 1 94 ? 0.077 -3.880 8.542 1.00 90.62 94 LYS A N 1
ATOM 724 C CA . LYS A 1 94 ? -0.454 -2.730 9.287 1.00 90.62 94 LYS A CA 1
ATOM 725 C C . LYS A 1 94 ? -1.763 -3.040 10.019 1.00 90.62 94 LYS A C 1
ATOM 727 O O . LYS A 1 94 ? -1.926 -2.628 11.170 1.00 90.62 94 LYS A O 1
ATOM 732 N N . PHE A 1 95 ? -2.686 -3.739 9.361 1.00 90.38 95 PHE A N 1
ATOM 733 C CA . PHE A 1 95 ? -4.048 -3.979 9.857 1.00 90.38 95 PHE A CA 1
ATOM 734 C C . PHE A 1 95 ? -4.344 -5.440 10.202 1.00 90.38 95 PHE A C 1
ATOM 736 O O . PHE A 1 95 ? -5.344 -5.715 10.864 1.00 90.38 95 PHE A O 1
ATOM 743 N N . GLY A 1 96 ? -3.495 -6.371 9.774 1.00 85.00 96 GLY A N 1
ATOM 744 C CA . GLY A 1 96 ? -3.654 -7.787 10.066 1.00 85.00 96 GLY A CA 1
ATOM 745 C C . GLY A 1 96 ? -3.447 -8.123 11.545 1.00 85.00 96 GLY A C 1
ATOM 746 O O . GLY A 1 96 ? -2.950 -7.310 12.333 1.00 85.00 96 GLY A O 1
ATOM 747 N N . PRO A 1 97 ? -3.849 -9.339 11.948 1.00 76.12 97 PRO A N 1
ATOM 748 C CA . PRO A 1 97 ? -3.663 -9.804 13.310 1.00 76.12 97 PRO A CA 1
ATOM 749 C C . PRO A 1 97 ? -2.173 -9.830 13.660 1.00 76.12 97 PRO A C 1
ATOM 751 O O . PRO A 1 97 ? -1.354 -10.378 12.924 1.00 76.12 97 PRO A O 1
ATOM 754 N N . LYS A 1 98 ? -1.821 -9.264 14.817 1.00 66.25 98 LYS A N 1
ATOM 755 C CA . LYS A 1 98 ? -0.495 -9.478 15.397 1.00 66.25 98 LYS A CA 1
ATOM 756 C C . LYS A 1 98 ? -0.445 -10.918 15.897 1.00 66.25 98 LYS A C 1
ATOM 758 O O . LYS A 1 98 ? -1.290 -11.301 16.708 1.00 66.25 98 LYS A O 1
ATOM 763 N N . SER A 1 99 ? 0.506 -11.706 15.405 1.00 49.75 99 SER A N 1
ATOM 764 C CA . SER A 1 99 ? 0.795 -13.028 15.959 1.00 49.75 99 SER A CA 1
ATOM 765 C C . SER A 1 99 ? 1.041 -12.886 17.461 1.00 49.75 99 SER A C 1
ATOM 767 O O . SER A 1 99 ? 1.835 -12.042 17.880 1.00 49.75 99 SER A O 1
ATOM 769 N N . LYS A 1 100 ? 0.319 -13.664 18.269 1.00 42.00 100 LYS A N 1
ATOM 770 C CA . LYS A 1 100 ? 0.686 -13.880 19.669 1.00 42.00 100 LYS A CA 1
ATOM 771 C C . LYS A 1 100 ? 1.699 -15.024 19.692 1.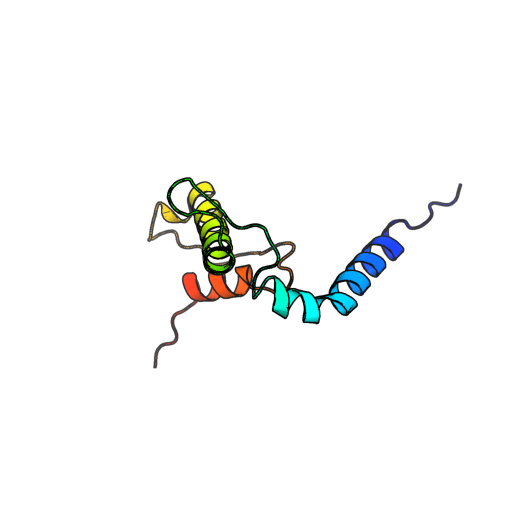00 42.00 100 LYS A C 1
ATOM 773 O O . LYS A 1 100 ? 1.456 -16.020 19.012 1.00 42.00 100 LYS A O 1
ATOM 778 N N . GLU A 1 101 ? 2.813 -14.828 20.394 1.00 38.84 101 GLU A N 1
ATOM 779 C CA . GLU A 1 101 ? 3.686 -15.931 20.829 1.00 38.84 101 GLU A CA 1
ATOM 780 C C . GLU A 1 101 ? 2.933 -16.873 21.774 1.00 38.84 101 GLU A C 1
ATOM 782 O O . GLU A 1 101 ? 2.069 -16.373 22.540 1.00 38.84 101 GLU A O 1
#

Foldseek 3Di:
DDPPDPPPVVVVVVVVVLVVCVVVCCVQQNQDPDFFQDDPVHDDDSVCRVVRNVVVLVVVCVVVVCPVDPVNHDPDDDDPCCRSPSSVVVSCVVRNDDDDD

Radius of gyration: 17.7 Å; chains: 1; bounding box: 38×36×59 Å

Organism: Vanilla planifolia (NCBI:txid51239)

Secondary structure (DSSP, 8-state):
-----HHHHHHHHHHHHHHHHHHHHHHHHTT--SPPP--TTS---HHHHHHHHHHHHHHHHHHTTTTS-TT---S----TT-TTSHHHHHHHHHHSPPPP-

Sequence (101 aa):
MSTETVDGGLNEGIAEFYDESSGVWEYIWGDHMHHGFYDEVFPASIADHRAAQIRMIEQALSFAGVLDDPLKKPKRIVDVGCGIGGSSRYLAKKFGPKSKE

pLDDT: mean 74.83, std 15.55, range [37.56, 93.56]